Protein AF-A0A528WAK8-F1 (afdb_monomer)

Structure (mmCIF, N/CA/C/O backbone):
data_AF-A0A528WAK8-F1
#
_entry.id   AF-A0A528WAK8-F1
#
loop_
_atom_site.group_PDB
_atom_site.id
_atom_site.type_symbol
_atom_site.label_atom_id
_atom_site.label_alt_id
_atom_site.label_comp_id
_atom_site.label_asym_id
_atom_site.label_entity_id
_atom_site.label_seq_id
_atom_site.pdbx_PDB_ins_code
_atom_site.Cartn_x
_atom_site.Cartn_y
_atom_site.Cartn_z
_atom_site.occupancy
_atom_site.B_iso_or_equiv
_atom_site.auth_seq_id
_atom_site.auth_comp_id
_atom_site.auth_asym_id
_atom_site.auth_atom_id
_atom_site.pdbx_PDB_model_num
ATOM 1 N N . ASN A 1 1 ? 4.760 4.136 -5.252 1.00 87.00 1 ASN A N 1
ATOM 2 C CA . ASN A 1 1 ? 5.600 2.922 -5.041 1.00 87.00 1 ASN A CA 1
ATOM 3 C C . ASN A 1 1 ? 6.981 3.155 -4.427 1.00 87.00 1 ASN A C 1
ATOM 5 O O . ASN A 1 1 ? 7.598 2.192 -4.004 1.00 87.00 1 ASN A O 1
ATOM 9 N N . VAL A 1 2 ? 7.474 4.395 -4.316 1.00 87.81 2 VAL A N 1
ATOM 10 C CA . VAL A 1 2 ? 8.810 4.686 -3.744 1.00 87.81 2 VAL A CA 1
ATOM 11 C C . VAL A 1 2 ? 9.016 4.086 -2.338 1.00 87.81 2 VAL A C 1
ATOM 13 O O . VAL A 1 2 ? 10.122 3.706 -1.972 1.00 87.81 2 VAL A O 1
ATOM 16 N N . ILE A 1 3 ? 7.930 3.950 -1.571 1.00 88.69 3 ILE A N 1
ATOM 17 C CA . ILE A 1 3 ? 7.912 3.297 -0.255 1.00 88.69 3 ILE A CA 1
ATOM 18 C C . ILE A 1 3 ? 8.405 1.843 -0.324 1.00 88.69 3 ILE A C 1
ATOM 20 O O . ILE A 1 3 ? 9.105 1.407 0.581 1.00 88.69 3 ILE A O 1
ATOM 24 N N . ASP A 1 4 ? 8.070 1.109 -1.387 1.00 87.31 4 ASP A N 1
ATOM 25 C CA . ASP A 1 4 ? 8.442 -0.304 -1.523 1.00 87.31 4 ASP A CA 1
ATOM 26 C C . ASP A 1 4 ? 9.895 -0.467 -1.979 1.00 87.31 4 ASP A C 1
ATOM 28 O O . ASP A 1 4 ? 10.551 -1.436 -1.615 1.00 87.31 4 ASP A O 1
ATOM 32 N N . LEU A 1 5 ? 10.414 0.515 -2.723 1.00 89.12 5 LEU A N 1
ATOM 33 C CA . LEU A 1 5 ? 11.806 0.542 -3.168 1.00 89.12 5 LEU A CA 1
ATOM 34 C C . LEU A 1 5 ? 12.781 0.816 -2.012 1.00 89.12 5 LEU A C 1
ATOM 36 O O . LEU A 1 5 ? 13.954 0.464 -2.090 1.00 89.12 5 LEU A O 1
ATOM 40 N N . CYS A 1 6 ? 12.328 1.483 -0.946 1.00 89.94 6 CYS A N 1
ATOM 41 C CA . CYS A 1 6 ? 13.193 1.885 0.155 1.00 89.94 6 CYS A CA 1
ATOM 42 C C . CYS A 1 6 ? 13.592 0.682 1.036 1.00 89.94 6 CYS A C 1
ATOM 44 O O . CYS A 1 6 ? 12.742 0.146 1.748 1.00 89.94 6 CYS A O 1
ATOM 46 N N . PRO A 1 7 ? 14.886 0.308 1.109 1.00 91.00 7 PRO A N 1
ATOM 47 C CA . PRO A 1 7 ? 15.309 -0.889 1.841 1.00 91.00 7 PRO A CA 1
ATOM 48 C C . PRO A 1 7 ? 15.381 -0.694 3.364 1.00 91.00 7 PRO A C 1
ATOM 50 O O . PRO A 1 7 ? 15.490 -1.662 4.110 1.00 91.00 7 PRO A O 1
ATOM 53 N N . VAL A 1 8 ? 15.354 0.556 3.838 1.00 85.00 8 VAL A N 1
ATOM 54 C CA . VAL A 1 8 ? 15.709 0.932 5.223 1.00 85.00 8 VAL A CA 1
ATOM 55 C C . VAL A 1 8 ? 14.561 1.560 6.015 1.00 85.00 8 VAL A C 1
ATOM 57 O O . VAL A 1 8 ? 14.756 1.997 7.144 1.00 85.00 8 VAL A O 1
ATOM 60 N N . GLY A 1 9 ? 13.359 1.649 5.441 1.00 85.94 9 GLY A N 1
ATOM 61 C CA . GLY A 1 9 ? 12.217 2.286 6.108 1.00 85.94 9 GLY A CA 1
ATOM 62 C C . GLY A 1 9 ? 12.360 3.803 6.295 1.00 85.94 9 GLY A C 1
ATOM 63 O O . GLY A 1 9 ? 11.646 4.383 7.107 1.00 85.94 9 GLY A O 1
ATOM 64 N N . ALA A 1 10 ? 13.251 4.460 5.545 1.00 89.75 10 ALA A N 1
ATOM 65 C CA . ALA A 1 10 ? 13.330 5.922 5.502 1.00 89.75 10 ALA A CA 1
ATOM 66 C C . ALA A 1 10 ? 12.098 6.533 4.814 1.00 89.75 10 ALA A C 1
ATOM 68 O O . ALA A 1 10 ? 11.644 7.616 5.177 1.00 89.75 10 ALA A O 1
ATOM 69 N N . LEU A 1 11 ? 11.531 5.814 3.841 1.00 88.69 11 LEU A N 1
ATOM 70 C CA . LEU A 1 11 ? 10.317 6.192 3.129 1.00 88.69 11 LEU A CA 1
ATOM 71 C C . LEU A 1 11 ? 9.218 5.202 3.503 1.00 88.69 11 LEU A C 1
ATOM 73 O O . LEU A 1 11 ? 9.263 4.037 3.122 1.00 88.69 11 LEU A O 1
ATOM 77 N N . THR A 1 12 ? 8.245 5.662 4.286 1.00 88.06 12 THR A N 1
ATOM 78 C CA . THR A 1 12 ? 7.144 4.831 4.789 1.00 88.06 12 THR A CA 1
ATOM 79 C C . THR A 1 12 ? 5.792 5.393 4.376 1.00 88.06 12 THR A C 1
ATOM 81 O O . THR A 1 12 ? 5.635 6.578 4.083 1.00 88.06 12 THR A O 1
ATOM 84 N N . SER A 1 13 ? 4.786 4.521 4.346 1.00 86.62 13 SER A N 1
ATOM 85 C CA . SER A 1 13 ? 3.401 4.928 4.124 1.00 86.62 13 SER A CA 1
ATOM 86 C C . SER A 1 13 ? 2.876 5.668 5.354 1.00 86.62 13 SER A C 1
ATOM 88 O O . SER A 1 13 ? 2.618 5.046 6.384 1.00 86.62 13 SER A O 1
ATOM 90 N N . LYS A 1 14 ? 2.688 6.990 5.244 1.00 87.62 14 LYS A N 1
ATOM 91 C CA . LYS A 1 14 ? 2.109 7.819 6.315 1.00 87.62 14 LYS A CA 1
ATOM 92 C C . LYS A 1 14 ? 0.731 7.309 6.779 1.00 87.62 14 LYS A C 1
ATOM 94 O O . LYS A 1 14 ? 0.550 7.222 7.990 1.00 87.62 14 LYS A O 1
ATOM 99 N N . PRO A 1 15 ? -0.203 6.899 5.891 1.00 84.94 15 PRO A N 1
ATOM 100 C CA . PRO A 1 15 ? -1.482 6.325 6.318 1.00 84.94 15 PRO A CA 1
ATOM 101 C C . PRO A 1 15 ? -1.363 5.026 7.121 1.00 84.94 15 PRO A C 1
ATOM 103 O O . PRO A 1 15 ? -2.242 4.747 7.920 1.00 84.94 15 PRO A O 1
ATOM 106 N N . PHE A 1 16 ? -0.299 4.238 6.934 1.00 87.62 16 PHE A N 1
ATOM 107 C CA . PHE A 1 16 ? -0.068 2.974 7.652 1.00 87.62 16 PHE A CA 1
ATOM 108 C C . PHE A 1 16 ? 0.882 3.127 8.858 1.00 87.62 16 PHE A C 1
ATOM 110 O O . PHE A 1 16 ? 1.064 2.190 9.640 1.00 87.62 16 PHE A O 1
ATOM 117 N N . ALA A 1 17 ? 1.514 4.292 9.022 1.00 85.38 17 ALA A N 1
ATOM 118 C CA . ALA A 1 17 ? 2.554 4.501 10.019 1.00 85.38 17 ALA A CA 1
ATOM 119 C C . ALA A 1 17 ? 2.057 4.147 11.432 1.00 85.38 17 ALA A C 1
ATOM 121 O O . ALA A 1 17 ? 1.048 4.665 11.902 1.00 85.38 17 ALA A O 1
ATOM 122 N N . PHE A 1 18 ? 2.790 3.247 12.095 1.00 87.31 18 PHE A N 1
ATOM 123 C CA . PHE A 1 18 ? 2.555 2.785 13.470 1.00 87.31 18 PHE A CA 1
ATOM 124 C C . PHE A 1 18 ? 1.232 2.042 13.737 1.00 87.31 18 PHE A C 1
ATOM 126 O O . PHE A 1 18 ? 0.911 1.804 14.898 1.00 87.31 18 PHE A O 1
ATOM 133 N N . GLN A 1 19 ? 0.488 1.615 12.711 1.00 89.81 19 GLN A N 1
ATOM 134 C CA . GLN A 1 19 ? -0.799 0.935 12.925 1.00 89.81 19 GLN A CA 1
ATOM 135 C C . GLN A 1 19 ? -0.691 -0.579 13.164 1.00 89.81 19 GLN A C 1
ATOM 137 O O . GLN A 1 19 ? -1.487 -1.142 13.921 1.00 89.81 19 GLN A O 1
ATOM 142 N N . ALA A 1 20 ? 0.268 -1.251 12.521 1.00 92.25 20 ALA A N 1
ATOM 143 C CA . ALA A 1 20 ? 0.488 -2.694 12.646 1.00 92.25 20 ALA A CA 1
ATOM 144 C C . ALA A 1 20 ? 1.928 -3.086 12.285 1.00 92.25 20 ALA A C 1
ATOM 146 O O . ALA A 1 20 ? 2.683 -2.293 11.709 1.00 92.25 20 ALA A O 1
ATOM 147 N N . ARG A 1 21 ? 2.307 -4.332 12.592 1.00 92.06 21 ARG A N 1
ATOM 148 C CA . ARG A 1 21 ? 3.609 -4.909 12.215 1.00 92.06 21 ARG A CA 1
ATOM 149 C C . ARG A 1 21 ? 3.468 -6.001 11.153 1.00 92.06 21 ARG A C 1
ATOM 151 O O . ARG A 1 21 ? 2.465 -6.701 11.151 1.00 92.06 21 ARG A O 1
ATOM 158 N N . PRO A 1 22 ? 4.461 -6.203 10.263 1.00 90.88 22 PRO A N 1
ATOM 159 C CA . PRO A 1 22 ? 4.333 -7.148 9.148 1.00 90.88 22 PRO A CA 1
ATOM 160 C C . PRO A 1 22 ? 3.987 -8.595 9.53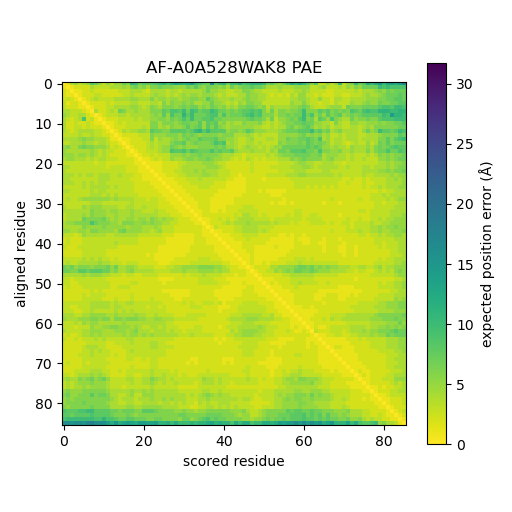0 1.00 90.88 22 PRO A C 1
ATOM 162 O O . PRO A 1 22 ? 3.389 -9.295 8.720 1.00 90.88 22 PRO A O 1
ATOM 165 N N . TRP A 1 23 ? 4.367 -9.046 10.728 1.00 93.31 23 TRP A N 1
ATOM 166 C CA . TRP A 1 23 ? 4.073 -10.393 11.235 1.00 93.31 23 TRP A CA 1
ATOM 167 C C . TRP A 1 23 ? 2.673 -10.535 11.849 1.00 93.31 23 TRP A C 1
ATOM 169 O O . TRP A 1 23 ? 2.212 -11.650 12.048 1.00 93.31 23 TRP A O 1
ATOM 179 N N . GLU A 1 24 ? 1.988 -9.428 12.136 1.00 94.56 24 GLU A N 1
ATOM 180 C CA . GLU A 1 24 ? 0.610 -9.428 12.653 1.00 94.56 24 GLU A CA 1
ATOM 181 C C . GLU A 1 24 ? -0.433 -9.545 11.532 1.00 94.56 24 GLU A C 1
ATOM 183 O O . GLU A 1 24 ? -1.628 -9.636 11.810 1.00 94.56 24 GLU A O 1
ATOM 188 N N . LEU A 1 25 ? 0.001 -9.461 10.270 1.00 96.62 25 LEU A N 1
ATOM 189 C CA . LEU A 1 25 ? -0.877 -9.292 9.118 1.00 96.62 25 LEU A CA 1
ATOM 190 C C . LEU A 1 25 ? -1.098 -10.610 8.380 1.00 96.62 25 LEU A C 1
ATOM 192 O O . LEU A 1 25 ? -0.146 -11.272 7.955 1.00 96.62 25 LEU A O 1
ATOM 196 N N . THR A 1 26 ? -2.366 -10.926 8.135 1.00 97.50 26 THR A N 1
ATOM 197 C CA . THR A 1 26 ? -2.771 -11.979 7.207 1.00 97.50 26 THR A CA 1
ATOM 198 C C . THR A 1 26 ? -2.648 -11.450 5.785 1.00 97.50 26 THR A C 1
ATOM 200 O O . THR A 1 26 ? -3.265 -10.443 5.424 1.00 97.50 26 THR A O 1
ATOM 203 N N . LYS A 1 27 ? -1.841 -12.138 4.978 1.00 97.31 27 LYS A N 1
ATOM 204 C CA . LYS A 1 27 ? -1.534 -11.774 3.594 1.00 97.31 27 LYS A CA 1
ATOM 205 C C . LYS A 1 27 ? -2.478 -12.515 2.655 1.00 97.31 27 LYS A C 1
ATOM 207 O O . LYS A 1 27 ? -2.430 -13.739 2.601 1.00 97.31 27 LYS A O 1
ATOM 212 N N . THR A 1 28 ? -3.301 -11.780 1.916 1.00 97.75 28 THR A N 1
ATOM 213 C CA . THR A 1 28 ? -4.224 -12.353 0.925 1.00 97.75 28 THR A CA 1
ATOM 214 C C . THR A 1 28 ? -3.854 -11.851 -0.463 1.00 97.75 28 THR A C 1
ATOM 216 O O .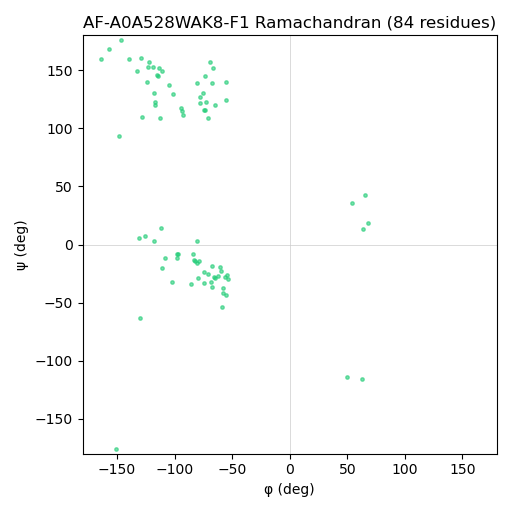 THR A 1 28 ? -3.803 -10.642 -0.687 1.00 97.75 28 THR A O 1
ATOM 219 N N . GLU A 1 29 ? -3.581 -12.760 -1.394 1.00 97.75 29 GLU A N 1
ATOM 220 C CA . GLU A 1 29 ? -3.373 -12.402 -2.800 1.00 97.75 29 GLU A CA 1
ATOM 221 C C . GLU A 1 29 ? -4.720 -12.084 -3.456 1.00 97.75 29 GLU A C 1
ATOM 223 O O . GLU A 1 29 ? -5.687 -12.827 -3.293 1.00 97.75 29 GLU A O 1
ATOM 228 N N . SER A 1 30 ? -4.799 -10.950 -4.151 1.00 97.25 30 SER A N 1
ATOM 229 C CA . SER A 1 30 ? -6.034 -10.432 -4.741 1.00 97.25 30 SER A CA 1
ATOM 230 C C . SER A 1 30 ? -5.739 -9.599 -5.995 1.00 97.25 30 SER A C 1
ATOM 232 O O . SER A 1 30 ? -4.594 -9.494 -6.443 1.00 97.25 30 SER A O 1
ATOM 234 N N . ILE A 1 31 ? -6.782 -9.005 -6.567 1.00 97.44 31 ILE A N 1
ATOM 235 C CA . ILE A 1 31 ? -6.744 -8.174 -7.770 1.00 97.44 31 ILE A CA 1
ATOM 236 C C . ILE A 1 31 ? -7.340 -6.799 -7.456 1.00 97.44 31 ILE A C 1
ATOM 238 O O . ILE A 1 31 ? -8.319 -6.694 -6.715 1.00 97.44 31 ILE A O 1
ATOM 242 N N . ASP A 1 32 ? -6.727 -5.747 -7.995 1.00 97.06 32 ASP A N 1
ATOM 243 C CA . ASP A 1 32 ? -7.242 -4.385 -7.902 1.00 97.06 32 ASP A CA 1
ATOM 244 C C . ASP A 1 32 ? -8.463 -4.168 -8.807 1.00 97.06 32 ASP A C 1
ATOM 246 O O . ASP A 1 32 ? -8.548 -4.704 -9.909 1.00 97.06 32 ASP A O 1
ATOM 250 N N . VAL A 1 33 ? -9.398 -3.345 -8.336 1.00 96.94 33 VAL A N 1
ATOM 251 C CA . VAL A 1 33 ? -10.650 -2.989 -9.020 1.00 96.94 33 VAL A CA 1
ATOM 252 C C . VAL A 1 33 ? -10.835 -1.473 -9.162 1.00 96.94 33 VAL A C 1
ATOM 254 O O . VAL A 1 33 ? -11.905 -1.012 -9.556 1.00 96.94 33 VAL A O 1
ATOM 257 N N . MET A 1 34 ? -9.821 -0.675 -8.815 1.00 96.38 34 MET A N 1
ATOM 258 C CA . MET A 1 34 ? -9.891 0.791 -8.850 1.00 96.38 34 MET A CA 1
ATOM 259 C C . MET A 1 34 ? -9.692 1.394 -10.244 1.00 96.38 34 MET A C 1
ATOM 261 O O . MET A 1 34 ? -10.004 2.573 -10.466 1.00 96.38 34 MET A O 1
ATOM 265 N N . ASP A 1 35 ? -9.161 0.605 -11.170 1.00 94.19 35 ASP A N 1
ATOM 266 C CA . ASP A 1 35 ? -9.024 0.915 -12.583 1.00 94.19 35 ASP A CA 1
ATOM 267 C C . ASP A 1 35 ? -9.177 -0.356 -13.438 1.00 94.19 35 ASP A C 1
ATOM 269 O O . ASP A 1 35 ? -9.350 -1.464 -12.931 1.00 94.19 35 ASP A O 1
ATOM 273 N N . ALA A 1 36 ? -9.161 -0.184 -14.760 1.00 96.00 36 ALA A N 1
ATOM 274 C CA . ALA A 1 36 ? -9.321 -1.280 -15.712 1.00 96.00 36 ALA A CA 1
ATOM 275 C C . ALA A 1 36 ? -8.032 -2.094 -15.941 1.00 96.00 36 ALA A C 1
ATOM 277 O O . ALA A 1 36 ? -8.036 -2.986 -16.786 1.00 96.00 36 ALA A O 1
ATOM 278 N N . VAL A 1 37 ? -6.933 -1.796 -15.233 1.00 95.62 37 VAL A N 1
ATOM 279 C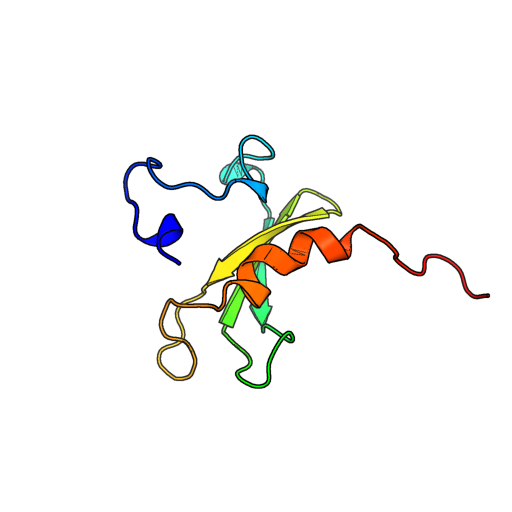 CA . VAL A 1 37 ? -5.671 -2.539 -15.379 1.00 95.62 37 VAL A CA 1
ATOM 280 C C . VAL A 1 37 ? -5.777 -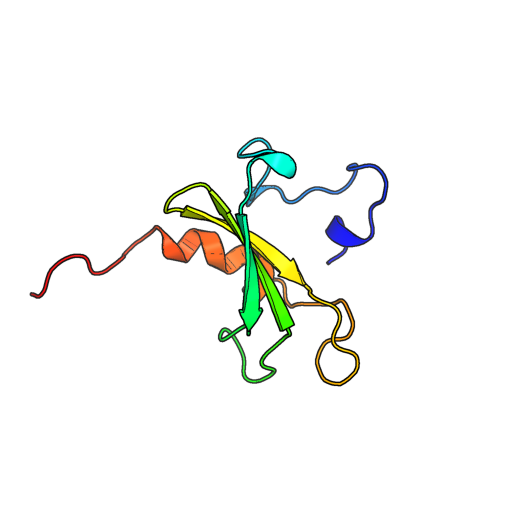3.903 -14.701 1.00 95.62 37 VAL A C 1
ATOM 282 O O . VAL A 1 37 ? -5.200 -4.873 -15.183 1.00 95.62 37 VAL A O 1
ATOM 285 N N . GLY A 1 38 ? -6.532 -4.001 -13.600 1.00 94.81 38 GLY A N 1
ATOM 286 C CA . GLY A 1 38 ? -6.658 -5.257 -12.856 1.00 94.81 38 GLY A CA 1
ATOM 287 C C . GLY A 1 38 ? -5.329 -5.684 -12.229 1.00 94.81 38 GLY A C 1
ATOM 288 O O . GLY A 1 38 ? -4.944 -6.851 -12.304 1.00 94.81 38 GLY A O 1
ATOM 289 N N . SER A 1 39 ? -4.601 -4.724 -11.652 1.00 96.94 39 SER A N 1
ATOM 290 C CA . SER A 1 39 ? -3.262 -4.944 -11.098 1.00 96.94 39 SER A CA 1
ATOM 291 C C . SER A 1 39 ? -3.251 -6.065 -10.054 1.00 96.94 39 SER A C 1
ATOM 293 O O . SER A 1 39 ? -4.146 -6.165 -9.209 1.00 96.94 39 SER A O 1
ATOM 295 N N . ALA A 1 40 ? -2.211 -6.897 -10.071 1.00 97.88 40 ALA A N 1
ATOM 296 C CA . ALA A 1 40 ? -2.020 -7.934 -9.071 1.00 97.88 40 ALA A CA 1
ATOM 297 C C . ALA A 1 40 ? -1.592 -7.316 -7.732 1.00 97.88 40 ALA A C 1
ATOM 299 O O . ALA A 1 40 ? -0.562 -6.644 -7.641 1.00 97.88 40 ALA A O 1
ATOM 300 N N . ILE A 1 41 ? -2.357 -7.579 -6.671 1.00 98.06 41 ILE A N 1
ATOM 301 C CA . ILE A 1 41 ? -2.136 -6.976 -5.353 1.00 98.06 41 ILE A CA 1
ATOM 302 C C . ILE A 1 41 ? -2.097 -8.007 -4.231 1.00 98.06 41 ILE A C 1
ATOM 304 O O . ILE A 1 41 ? -2.595 -9.127 -4.334 1.00 98.06 41 ILE A O 1
ATOM 308 N N . ARG A 1 42 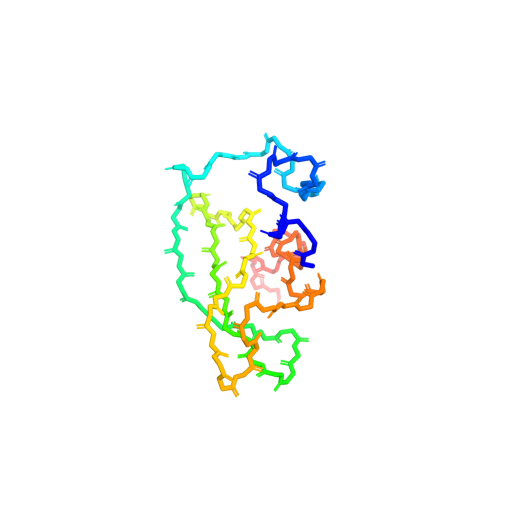? -1.517 -7.593 -3.110 1.00 97.62 42 ARG A N 1
ATOM 309 C CA . ARG A 1 42 ? -1.572 -8.279 -1.828 1.00 97.62 42 ARG A CA 1
ATOM 310 C C . ARG A 1 42 ? -2.275 -7.386 -0.817 1.00 97.62 42 ARG A C 1
ATOM 312 O O . ARG A 1 42 ? -1.820 -6.278 -0.525 1.00 97.62 42 ARG A O 1
ATOM 319 N N . VAL A 1 43 ? -3.378 -7.884 -0.278 1.00 97.62 43 VAL A N 1
ATOM 320 C CA . VAL A 1 43 ? -4.150 -7.230 0.775 1.00 97.62 43 VAL A CA 1
ATOM 321 C C . VAL A 1 43 ? -3.650 -7.758 2.114 1.00 97.62 43 VAL A C 1
ATOM 323 O O . VAL A 1 43 ? -3.839 -8.932 2.443 1.00 97.62 43 VAL A O 1
ATOM 326 N N . ASP A 1 44 ? -2.995 -6.890 2.881 1.00 97.31 44 ASP A N 1
ATOM 327 C CA . ASP A 1 44 ? -2.541 -7.209 4.230 1.00 97.31 44 ASP A CA 1
ATOM 328 C C . ASP A 1 44 ? -3.625 -6.748 5.222 1.00 97.31 44 ASP A C 1
ATOM 330 O O . ASP A 1 44 ? -3.914 -5.552 5.351 1.00 97.31 44 ASP A O 1
ATOM 334 N N . SER A 1 45 ? -4.236 -7.702 5.924 1.00 96.94 45 SER A N 1
ATOM 335 C CA . SER A 1 45 ? -5.353 -7.473 6.851 1.00 96.94 45 SER A CA 1
ATOM 336 C C . SER A 1 45 ? -5.003 -7.880 8.280 1.00 96.94 45 SER A C 1
ATOM 338 O O . SER A 1 45 ? -4.162 -8.753 8.503 1.00 96.94 45 SER A O 1
ATOM 340 N N .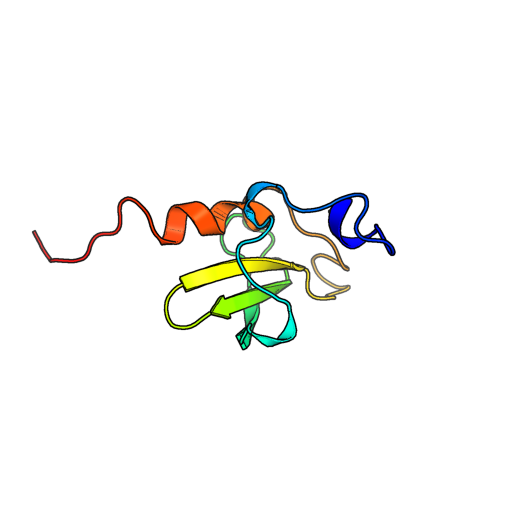 ARG A 1 46 ? -5.651 -7.249 9.262 1.00 95.31 46 ARG A N 1
ATOM 341 C CA . ARG A 1 46 ? -5.562 -7.621 10.678 1.00 95.31 46 ARG A CA 1
ATOM 342 C C . ARG A 1 46 ? -6.969 -7.778 11.236 1.00 95.31 46 ARG A C 1
ATOM 344 O O . ARG A 1 46 ? -7.697 -6.802 11.407 1.00 95.31 46 ARG A O 1
ATOM 351 N N . GLY A 1 47 ? -7.362 -9.015 11.523 1.00 93.62 47 GLY A N 1
ATOM 352 C CA . GLY A 1 47 ? -8.735 -9.313 11.925 1.00 93.62 47 GLY A CA 1
ATOM 353 C C . GLY A 1 47 ? -9.721 -8.967 10.806 1.00 93.62 47 GLY A C 1
ATOM 354 O O . GLY A 1 47 ? -9.688 -9.585 9.748 1.00 93.62 47 GLY A O 1
ATOM 355 N N . ARG A 1 48 ? -10.603 -7.990 11.045 1.00 90.94 48 ARG A N 1
ATOM 356 C CA . ARG A 1 48 ? -11.653 -7.576 10.092 1.00 90.94 48 ARG A CA 1
ATOM 357 C C . ARG A 1 48 ? -11.272 -6.362 9.243 1.00 90.94 48 ARG A C 1
ATOM 359 O O . ARG A 1 48 ? -12.020 -6.011 8.337 1.00 90.94 48 ARG A O 1
ATOM 366 N N . GLU A 1 49 ? -10.147 -5.718 9.542 1.00 93.44 49 GLU A N 1
ATOM 367 C CA . GLU A 1 49 ? -9.733 -4.479 8.888 1.00 93.44 49 GLU A CA 1
ATOM 368 C C . GLU A 1 49 ? -8.604 -4.731 7.887 1.00 93.44 49 GLU A C 1
ATOM 370 O O . GLU A 1 49 ? -7.646 -5.46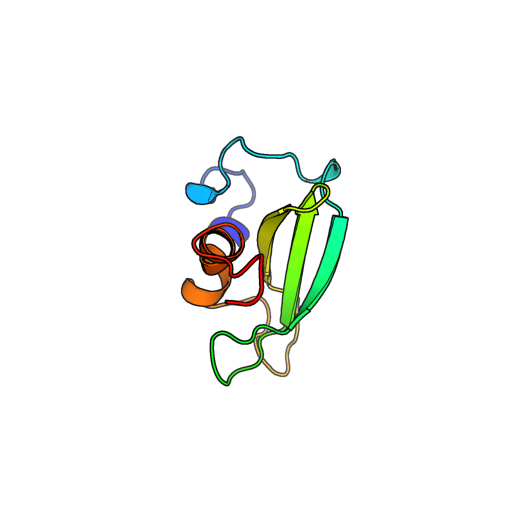4 8.157 1.00 93.44 49 GLU A O 1
ATOM 375 N N . VAL A 1 50 ? -8.711 -4.094 6.721 1.00 95.94 50 VAL A N 1
ATOM 376 C CA . VAL A 1 50 ? -7.603 -3.996 5.770 1.00 95.94 50 VAL A CA 1
ATOM 377 C C . VAL A 1 50 ? -6.654 -2.921 6.280 1.00 95.94 50 VAL A C 1
ATOM 379 O O . VAL A 1 50 ? -7.091 -1.807 6.549 1.00 95.94 50 VAL A O 1
ATOM 382 N N . MET A 1 51 ? -5.371 -3.253 6.413 1.00 95.12 51 MET A N 1
ATOM 383 C CA . MET A 1 51 ? -4.372 -2.346 6.986 1.00 95.12 51 MET A CA 1
ATOM 384 C C . MET A 1 51 ? -3.494 -1.692 5.921 1.00 95.12 51 MET A C 1
ATOM 386 O O . MET A 1 51 ? -3.011 -0.582 6.116 1.00 95.12 51 MET A O 1
ATOM 390 N N . ARG A 1 52 ? -3.220 -2.389 4.814 1.00 95.31 52 ARG A N 1
ATOM 391 C CA . ARG A 1 52 ? -2.503 -1.839 3.654 1.00 95.31 52 ARG A CA 1
ATOM 392 C C . ARG A 1 52 ? -2.685 -2.725 2.427 1.00 95.31 52 ARG A C 1
ATOM 394 O O . ARG A 1 52 ? -2.948 -3.922 2.547 1.00 95.31 52 ARG A O 1
ATOM 401 N N . ILE A 1 53 ? -2.451 -2.137 1.259 1.00 96.94 53 ILE A N 1
ATOM 402 C CA . ILE A 1 53 ? -2.397 -2.832 -0.029 1.00 96.94 53 ILE A CA 1
ATOM 403 C C . ILE A 1 53 ? -0.988 -2.665 -0.600 1.00 96.94 53 ILE A C 1
ATOM 405 O O . ILE A 1 53 ? -0.448 -1.556 -0.619 1.00 96.94 53 ILE A O 1
ATOM 409 N N . LEU A 1 54 ? -0.383 -3.770 -1.028 1.00 96.31 54 LEU A N 1
ATOM 410 C CA . LEU A 1 54 ? 0.945 -3.814 -1.638 1.00 96.31 54 LEU A CA 1
ATOM 411 C C . LEU A 1 54 ? 0.873 -4.467 -3.024 1.00 96.31 54 LEU A C 1
ATOM 413 O O . LEU A 1 54 ? -0.019 -5.283 -3.254 1.00 96.31 54 LEU A O 1
ATOM 417 N N . PRO A 1 55 ? 1.781 -4.127 -3.948 1.00 97.19 55 PRO A N 1
ATOM 418 C CA . PRO A 1 55 ? 1.846 -4.786 -5.244 1.00 97.19 55 PRO A CA 1
ATOM 419 C C . PRO A 1 55 ? 2.276 -6.250 -5.091 1.00 97.19 55 PRO A C 1
ATOM 421 O O . PRO A 1 55 ? 3.007 -6.617 -4.165 1.00 97.19 55 PRO A O 1
ATOM 424 N N . ARG A 1 56 ? 1.828 -7.086 -6.025 1.00 96.25 56 ARG A N 1
ATOM 425 C CA . ARG A 1 56 ? 2.356 -8.432 -6.265 1.00 96.25 56 ARG A CA 1
ATOM 426 C C . ARG A 1 56 ? 2.999 -8.448 -7.647 1.00 96.25 56 ARG A C 1
ATOM 428 O O . ARG A 1 56 ? 2.483 -7.805 -8.557 1.00 96.25 56 ARG A O 1
ATOM 435 N N . VAL A 1 57 ? 4.084 -9.212 -7.786 1.00 96.56 57 VAL A N 1
ATOM 436 C CA . VAL A 1 57 ? 4.782 -9.352 -9.065 1.00 96.56 57 VAL A CA 1
ATOM 437 C C . VAL A 1 57 ? 3.880 -10.049 -10.085 1.00 96.56 57 VAL A C 1
ATOM 439 O O . VAL A 1 57 ? 3.436 -11.179 -9.863 1.00 96.56 57 VAL A O 1
ATOM 442 N N . ASN A 1 58 ? 3.600 -9.366 -11.190 1.00 96.56 58 ASN A N 1
ATOM 443 C CA . ASN A 1 58 ? 2.919 -9.902 -12.360 1.00 96.56 58 ASN A CA 1
ATOM 444 C C . ASN A 1 58 ? 3.424 -9.198 -13.629 1.00 96.56 58 ASN A C 1
ATOM 446 O O . ASN A 1 58 ? 2.886 -8.168 -14.039 1.00 96.56 58 ASN A O 1
ATOM 450 N N . GLU A 1 59 ? 4.431 -9.803 -14.261 1.00 96.50 59 GLU A N 1
ATOM 451 C CA . GLU A 1 59 ? 5.108 -9.308 -15.474 1.00 96.50 59 GLU A CA 1
ATOM 452 C C . GLU A 1 59 ? 4.160 -9.016 -16.647 1.00 96.50 59 GLU A C 1
ATOM 454 O O . GLU A 1 59 ? 4.458 -8.190 -17.499 1.00 96.50 59 GLU A O 1
ATOM 459 N N . ALA A 1 60 ? 3.003 -9.680 -16.710 1.00 96.69 60 ALA A N 1
ATOM 460 C CA . ALA A 1 60 ? 2.056 -9.491 -17.806 1.00 96.69 60 ALA A CA 1
ATOM 461 C C . ALA A 1 60 ? 1.136 -8.270 -17.626 1.00 96.69 60 ALA A C 1
ATOM 463 O O . ALA A 1 60 ? 0.436 -7.906 -18.569 1.00 96.69 60 ALA A O 1
ATOM 464 N N . VAL A 1 61 ? 1.075 -7.680 -16.424 1.00 95.69 61 VAL A N 1
ATOM 465 C CA . VAL A 1 61 ? 0.080 -6.645 -16.086 1.00 95.69 61 VAL A CA 1
ATOM 466 C C . VAL A 1 61 ? 0.721 -5.418 -15.457 1.00 95.69 61 VAL A C 1
ATOM 468 O O . VAL A 1 61 ? 0.615 -4.324 -16.001 1.00 95.69 61 VAL A O 1
ATOM 471 N N . ASN A 1 62 ? 1.335 -5.582 -14.288 1.00 95.06 62 ASN A N 1
ATOM 472 C CA . ASN A 1 62 ? 1.746 -4.458 -13.451 1.00 95.06 62 ASN A CA 1
ATOM 473 C C . ASN A 1 62 ? 3.194 -4.559 -12.966 1.00 95.06 62 ASN A C 1
ATOM 475 O O . ASN A 1 62 ? 3.606 -3.716 -12.174 1.00 95.06 62 ASN A O 1
ATOM 479 N N . GLU A 1 63 ? 3.948 -5.565 -13.427 1.00 94.62 63 GLU A N 1
ATOM 480 C CA . GLU A 1 63 ? 5.302 -5.869 -12.954 1.00 94.62 63 GLU A CA 1
ATOM 481 C C . GLU A 1 63 ? 5.286 -5.909 -11.420 1.00 94.62 63 GLU A C 1
ATOM 483 O O . GLU A 1 63 ? 4.574 -6.730 -10.851 1.00 94.62 63 GLU A O 1
ATOM 488 N N . GLU A 1 64 ? 5.966 -4.987 -10.741 1.00 93.62 64 GLU A N 1
ATOM 489 C CA . GLU A 1 64 ? 5.965 -4.829 -9.282 1.00 93.62 64 GLU A CA 1
ATOM 490 C C . GLU A 1 64 ? 5.271 -3.543 -8.788 1.00 93.62 64 GLU A C 1
ATOM 492 O O . GLU A 1 64 ? 5.400 -3.155 -7.626 1.00 93.62 64 GLU A O 1
ATOM 497 N N . TRP A 1 65 ? 4.514 -2.861 -9.647 1.00 96.12 65 TRP A N 1
ATOM 498 C CA . TRP A 1 65 ? 3.997 -1.516 -9.397 1.00 96.12 65 TRP A CA 1
ATOM 499 C C . TRP A 1 65 ? 2.474 -1.476 -9.263 1.00 96.12 65 TRP A C 1
ATOM 501 O O . TRP A 1 65 ? 1.754 -2.284 -9.838 1.00 96.12 65 TRP A O 1
ATOM 511 N N . ILE A 1 66 ? 1.969 -0.500 -8.505 1.00 97.19 66 ILE A N 1
ATOM 512 C CA . ILE A 1 66 ? 0.541 -0.146 -8.448 1.00 97.19 66 ILE A CA 1
ATOM 513 C C . ILE A 1 66 ? 0.356 1.370 -8.393 1.00 97.19 66 ILE A C 1
ATOM 515 O O . ILE A 1 66 ? 1.267 2.105 -7.999 1.00 97.19 66 ILE A O 1
ATOM 519 N N . SER A 1 67 ? -0.832 1.850 -8.755 1.00 96.69 67 SER A N 1
ATOM 520 C CA . SER A 1 67 ? -1.177 3.267 -8.628 1.00 96.69 67 SER A CA 1
ATOM 521 C C . SER A 1 67 ? -1.327 3.693 -7.157 1.00 96.69 67 SER A C 1
ATOM 523 O O . SER A 1 67 ? -1.623 2.880 -6.275 1.00 96.69 67 SER A O 1
ATOM 525 N N . ASP A 1 68 ? -1.173 4.989 -6.873 1.00 94.94 68 ASP A N 1
ATOM 526 C CA . ASP A 1 68 ? -1.425 5.520 -5.525 1.00 94.94 68 ASP A CA 1
ATOM 527 C C . ASP A 1 68 ? -2.906 5.401 -5.128 1.00 94.94 68 ASP A C 1
ATOM 529 O O . ASP A 1 68 ? -3.213 5.207 -3.952 1.00 94.94 68 ASP A O 1
ATOM 533 N N . LYS A 1 69 ? -3.826 5.422 -6.104 1.00 95.25 69 LYS A N 1
ATOM 534 C CA . LYS A 1 69 ? -5.253 5.165 -5.867 1.00 95.25 69 LYS A CA 1
ATOM 535 C C . LYS A 1 69 ? -5.438 3.774 -5.256 1.00 95.25 69 LYS A C 1
ATOM 537 O O . LYS A 1 69 ? -5.983 3.660 -4.165 1.00 95.25 69 LYS A O 1
ATOM 542 N N . THR A 1 70 ? -4.906 2.742 -5.904 1.00 96.31 70 THR A N 1
ATOM 543 C CA . THR A 1 70 ? -4.922 1.354 -5.416 1.00 96.31 70 THR A CA 1
ATOM 544 C C . THR A 1 70 ? -4.248 1.216 -4.053 1.00 96.31 70 THR A C 1
ATOM 546 O O . THR A 1 70 ? -4.736 0.519 -3.166 1.00 96.31 70 THR A O 1
ATOM 549 N N . ARG A 1 71 ? -3.114 1.895 -3.859 1.00 95.75 71 ARG A N 1
ATOM 550 C CA . ARG A 1 71 ? -2.315 1.784 -2.634 1.00 95.75 71 ARG A CA 1
ATOM 551 C C . ARG A 1 71 ? -3.007 2.362 -1.406 1.00 95.75 71 ARG A C 1
ATOM 553 O O . ARG A 1 71 ? -2.821 1.829 -0.312 1.00 95.75 71 ARG A O 1
ATOM 560 N N . PHE A 1 72 ? -3.742 3.461 -1.563 1.00 95.25 72 PHE A N 1
ATOM 561 C CA . PHE A 1 72 ? -4.274 4.226 -0.434 1.00 95.25 72 PHE A CA 1
ATOM 562 C C . PHE A 1 72 ? -5.787 4.107 -0.244 1.00 95.25 72 PHE A C 1
ATOM 564 O O . PHE A 1 72 ? -6.246 4.451 0.835 1.00 95.25 72 PHE A O 1
ATOM 571 N N . ILE A 1 73 ? -6.542 3.539 -1.194 1.00 94.94 73 ILE A N 1
ATOM 572 C CA . ILE A 1 73 ? -8.012 3.417 -1.103 1.00 94.94 73 ILE A CA 1
ATOM 573 C C . ILE A 1 73 ? -8.526 2.603 0.095 1.00 94.94 73 ILE A C 1
ATOM 575 O O . ILE A 1 73 ? -9.697 2.695 0.462 1.00 94.94 73 ILE A O 1
ATOM 579 N N . TRP A 1 74 ? -7.683 1.761 0.701 1.00 93.00 74 TRP A N 1
ATOM 580 C CA . TRP A 1 74 ? -8.107 0.871 1.784 1.00 93.00 74 TRP A CA 1
ATOM 581 C C . TRP A 1 74 ? -8.676 1.621 3.000 1.00 93.00 74 TRP A C 1
ATOM 583 O O . TRP A 1 74 ? -9.475 1.050 3.742 1.00 93.00 74 TRP A O 1
ATOM 593 N N . ASP A 1 75 ? -8.336 2.898 3.185 1.00 91.12 75 ASP A N 1
ATOM 594 C CA . ASP A 1 75 ? -8.900 3.756 4.230 1.00 91.12 75 ASP A CA 1
ATOM 595 C C . ASP A 1 75 ? -10.408 4.025 4.050 1.00 91.12 75 ASP A C 1
ATOM 597 O O . ASP A 1 75 ? -11.140 4.193 5.033 1.00 91.12 75 ASP A O 1
ATOM 601 N N . GLY A 1 76 ? -10.891 4.007 2.808 1.00 92.31 76 GLY A N 1
ATOM 602 C CA . GLY A 1 76 ? -12.296 4.131 2.441 1.00 92.31 76 GLY A CA 1
ATOM 603 C C . GLY A 1 76 ? -13.099 2.866 2.731 1.00 92.31 76 GLY A C 1
ATOM 604 O O . GLY A 1 76 ? -14.297 2.945 2.979 1.00 92.31 76 GLY A O 1
ATOM 605 N N . LEU A 1 77 ? -12.461 1.692 2.802 1.00 93.62 77 LEU A N 1
ATOM 606 C CA . LEU A 1 77 ? -13.164 0.422 3.040 1.00 93.62 77 LEU A CA 1
ATOM 607 C C . LEU A 1 77 ? -13.781 0.317 4.441 1.00 93.62 77 LEU A C 1
ATOM 609 O O . LEU A 1 77 ? -14.684 -0.493 4.651 1.00 93.62 77 LEU A O 1
ATOM 613 N N . ARG A 1 78 ? -13.325 1.144 5.385 1.00 90.50 78 ARG A N 1
ATOM 614 C CA . ARG A 1 78 ? -13.855 1.224 6.756 1.00 90.50 78 ARG A CA 1
ATOM 615 C C . ARG A 1 78 ? -14.862 2.357 6.974 1.00 90.50 78 ARG A C 1
ATOM 617 O O . ARG A 1 78 ? -15.509 2.389 8.014 1.00 90.50 78 ARG A O 1
ATOM 624 N N . THR A 1 79 ? -14.994 3.288 6.032 1.00 93.50 79 THR A N 1
ATOM 625 C CA . THR A 1 79 ? -15.764 4.528 6.229 1.00 93.50 79 THR A CA 1
ATOM 626 C C . THR A 1 79 ? -16.966 4.553 5.283 1.00 93.50 79 THR A C 1
ATOM 628 O O . THR A 1 79 ? -16.883 4.034 4.177 1.00 93.50 79 THR A O 1
ATOM 631 N N . GLN A 1 80 ? -18.097 5.136 5.707 1.00 94.44 80 GLN A N 1
ATOM 632 C CA . GLN A 1 80 ? -19.316 5.277 4.880 1.00 94.44 80 GLN A CA 1
ATOM 633 C C . GLN A 1 80 ? -19.832 3.949 4.282 1.00 94.44 80 GLN A C 1
ATOM 635 O O . GLN A 1 80 ? -20.339 3.899 3.162 1.00 94.44 80 GLN A O 1
ATOM 640 N N . ARG A 1 81 ? -19.707 2.849 5.033 1.00 94.44 81 ARG A N 1
ATOM 641 C CA . ARG A 1 81 ? -20.204 1.534 4.618 1.00 94.44 81 ARG A CA 1
ATOM 642 C C . ARG A 1 81 ? -21.704 1.423 4.869 1.00 94.44 81 ARG A C 1
ATOM 644 O O . ARG A 1 81 ? -22.191 1.817 5.922 1.00 94.44 81 ARG A O 1
ATOM 651 N N . LEU A 1 82 ? -22.411 0.827 3.915 1.00 95.06 82 LEU A N 1
ATOM 652 C CA . LEU A 1 82 ? -23.769 0.345 4.134 1.00 95.06 82 LEU A CA 1
ATOM 653 C C . LEU A 1 82 ? -23.689 -0.936 4.975 1.00 95.06 82 LEU A C 1
ATOM 655 O O . LEU A 1 82 ? -23.103 -1.927 4.537 1.00 95.06 82 LEU A O 1
ATOM 659 N N . ASP A 1 83 ? -24.226 -0.891 6.189 1.00 93.00 83 ASP A N 1
ATOM 660 C CA . ASP A 1 83 ? -24.210 -1.973 7.181 1.00 93.00 83 ASP A CA 1
ATOM 661 C C . ASP A 1 83 ? -25.596 -2.591 7.423 1.00 93.00 83 ASP A C 1
ATOM 663 O O . ASP A 1 83 ? -25.699 -3.734 7.868 1.00 93.00 83 ASP A O 1
ATOM 667 N N . ARG A 1 84 ? -26.659 -1.859 7.078 1.00 94.25 84 ARG A N 1
ATOM 668 C CA . ARG A 1 84 ? -28.053 -2.308 7.126 1.00 94.25 84 ARG A CA 1
ATOM 669 C C . ARG A 1 84 ? -28.797 -1.958 5.832 1.00 94.25 84 ARG 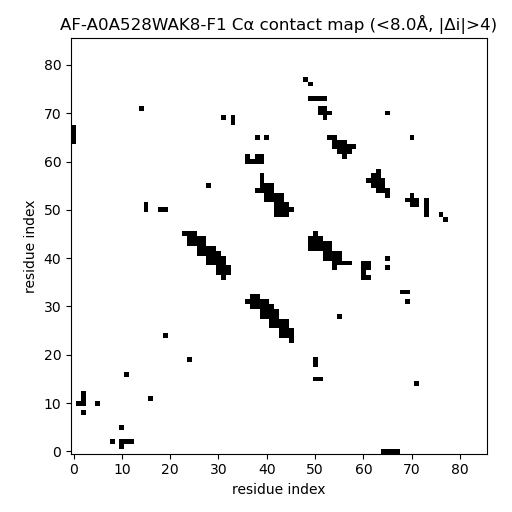A C 1
ATOM 671 O O . ARG A 1 84 ? -28.471 -0.946 5.208 1.00 94.25 84 ARG A O 1
ATOM 678 N N . PRO A 1 85 ? -29.787 -2.770 5.422 1.00 93.50 85 PRO A N 1
ATOM 679 C CA . PRO A 1 85 ? -30.708 -2.388 4.360 1.00 93.50 85 PRO A CA 1
ATOM 680 C C . PRO A 1 85 ? -31.584 -1.220 4.837 1.00 93.50 85 PRO A C 1
ATOM 682 O O . PRO A 1 85 ? -32.012 -1.203 5.994 1.00 93.50 85 PRO A O 1
ATOM 685 N N . TYR A 1 86 ? -31.822 -0.259 3.948 1.00 83.38 86 TYR A N 1
ATOM 686 C CA . TYR A 1 86 ? -32.690 0.901 4.155 1.00 83.38 86 TYR A CA 1
ATOM 687 C C . TYR A 1 86 ? -33.847 0.870 3.164 1.00 83.38 86 TYR A C 1
ATOM 689 O O . TYR A 1 86 ? -33.615 0.390 2.030 1.00 83.38 86 TYR A O 1
#

Radius of gyration: 13.74 Å; Cα contacts (8 Å, |Δi|>4): 119; chains: 1; bounding box: 48×20×31 Å

Nearest PDB structures (foldseek):
  8qby-assembly1_G  TM=1.002E+00  e=1.446E-10  Paracoccus denitrificans PD1222
  6yj4-assembly1_G  TM=1.002E+00  e=6.187E-10  Yarrowia lipolytica
  7ard-assembly1_G  TM=1.004E+00  e=1.930E-09  Polytomella sp. Pringsheim 198.80
  8esz-assembly1_S1  TM=9.899E-01  e=2.190E-09  Drosophila melanogaster
  8e9h-assembly1_G  TM=9.614E-01  e=3.137E-06  Mycolicibacterium smegmatis MC2 155

Sequence (86 aa):
NVIDLCPVGALTSKPFAFQARPWELTKTESIDVMDAVGSAIRVDSRGREVMRILPRVNEAVNEEWISDKTRFIWDGLRTQRLDRPY

Secondary structure (DSSP, 8-state):
-HHHH-TTSSS--GGGTTT--GGGPEEEEEE--SSTT--EEEEEEETTEEEEEEE--BTTTTBT---HHHHHGGGGGGSS---S--

Mean predicted aligned error: 3.5 Å

Foldseek 3Di:
DVCVVDPPNPDHDPQLPPVDDPVQWDWDWAFDDQDPLRFTWIFTDHDP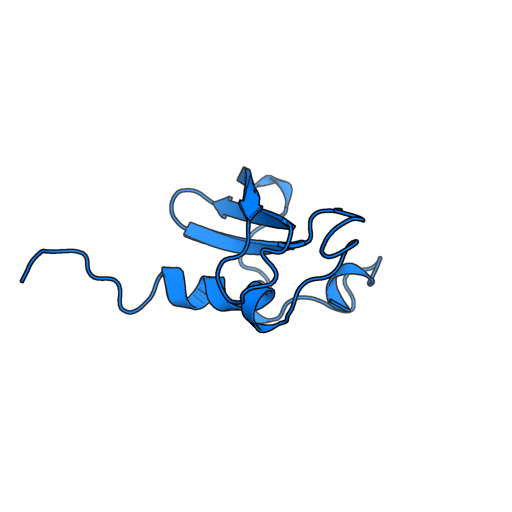AGRWIAGDADPVGAGRDDDPCRTPCSVVVPPPDDPDDD

Solvent-accessible surface area (backbone atoms only — not comparable to full-atom values): 5471 Å² total; per-residue (Å²): 100,70,45,78,72,38,91,78,63,86,42,65,57,74,94,44,61,92,74,75,55,84,89,67,41,52,78,40,81,48,68,44,79,86,54,93,74,52,36,42,27,30,44,30,24,48,92,92,44,66,64,49,47,43,55,33,82,33,82,93,73,34,35,72,49,59,55,68,65,65,43,56,50,54,70,53,76,80,48,96,67,87,87,69,93,130

pLDDT: mean 93.51, std 3.8, range [83.38, 98.06]